Protein 5AOT (pdb70)

Structure (mmCIF, N/CA/C/O backbone):
data_5AOT
#
_entry.id   5AOT
#
_cell.length_a   43.272
_cell.length_b   45.020
_cell.length_c   49.453
_cell.angle_alpha   90.00
_cell.angle_beta   90.00
_cell.angle_gamma   90.00
#
_symmetry.space_group_name_H-M   'P 21 21 21'
#
loop_
_entity.id
_entity.type
_entity.pdbx_description
1 polymer 'Carbohydrate binding module'
2 non-polymer 'CACODYLATE ION'
3 non-polymer GLYCEROL
4 water water
#
loop_
_atom_site.group_PDB
_atom_site.id
_atom_site.type_symbol
_atom_site.label_atom_id
_atom_site.label_alt_id
_atom_site.label_comp_id
_atom_site.label_asym_id
_atom_site.label_entity_id
_atom_site.label_seq_id
_atom_site.pdbx_PDB_ins_code
_atom_site.Cartn_x
_atom_site.Cartn_y
_atom_site.Cartn_z
_atom_site.occupancy
_atom_site.B_iso_or_equiv
_atom_site.auth_seq_id
_atom_site.auth_comp_id
_atom_site.auth_asym_id
_atom_site.auth_atom_id
_atom_site.pdbx_PDB_model_num
ATOM 1 N N . GLU A 1 5 ? 47.050 22.333 32.472 1.00 39.28 410 GLU A N 1
ATOM 2 C CA . GLU A 1 5 ? 45.974 22.446 31.447 1.00 39.64 410 GLU A CA 1
ATOM 3 C C . GLU A 1 5 ? 44.642 22.769 32.134 1.00 29.37 410 GLU A C 1
ATOM 4 O O . GLU A 1 5 ? 44.161 23.893 32.033 1.00 28.14 410 GLU A O 1
ATOM 6 N N . GLU A 1 6 ? 44.075 21.803 32.862 1.00 28.74 411 GLU A N 1
ATOM 7 C CA . GLU A 1 6 ? 42.756 21.988 33.520 1.00 27.69 411 GLU A CA 1
ATOM 8 C C . GLU A 1 6 ? 42.811 23.153 34.490 1.00 23.95 411 GLU A C 1
ATOM 9 O O . GLU A 1 6 ? 41.899 23.953 34.584 1.00 17.13 411 GLU A O 1
ATOM 15 N N . ASP A 1 7 ? 43.906 23.189 35.237 1.00 22.47 412 ASP A N 1
ATOM 16 C CA . ASP A 1 7 ? 44.056 24.122 36.344 1.00 21.20 412 ASP A CA 1
ATOM 17 C C . ASP A 1 7 ? 44.093 25.588 35.924 1.00 19.56 412 ASP A C 1
ATOM 18 O O . ASP A 1 7 ? 43.722 26.409 36.723 1.00 26.88 412 ASP A O 1
ATOM 23 N N . THR A 1 8 ? 44.570 25.936 34.717 1.00 17.42 413 THR A N 1
ATOM 24 C CA . THR A 1 8 ? 44.572 27.364 34.309 1.00 13.99 413 THR A CA 1
ATOM 25 C C . THR A 1 8 ? 43.367 27.709 33.422 1.00 12.56 413 THR A C 1
ATOM 26 O O . THR A 1 8 ? 43.048 28.851 33.238 1.00 21.41 413 THR A O 1
ATOM 30 N N . ALA A 1 9 ? 42.615 26.741 32.951 1.00 12.82 414 ALA A N 1
ATOM 31 C CA . ALA A 1 9 ? 41.477 27.001 32.076 1.00 10.34 414 ALA A CA 1
ATOM 32 C C . ALA A 1 9 ? 40.198 27.055 32.879 1.00 9.94 414 ALA A C 1
ATOM 33 O O . ALA A 1 9 ? 40.100 26.437 33.949 1.00 12.12 414 ALA A O 1
ATOM 35 N N . ILE A 1 10 ? 39.203 27.755 32.360 1.00 8.85 415 ILE A N 1
ATOM 36 C CA . ILE A 1 10 ? 37.862 27.727 32.934 1.00 8.88 415 ILE A CA 1
ATOM 37 C C . ILE A 1 10 ? 37.129 26.598 32.202 1.00 8.95 415 ILE A C 1
ATOM 38 O O . ILE A 1 10 ? 37.142 26.536 30.975 1.00 9.47 415 ILE A O 1
ATOM 43 N N . LEU A 1 11 ? 36.510 25.691 32.958 1.00 8.71 416 LEU A N 1
ATOM 44 C CA . LEU A 1 11 ? 36.091 24.378 32.447 1.00 8.57 416 LEU A CA 1
ATOM 45 C C . LEU A 1 11 ? 34.602 24.191 32.428 1.00 8.58 416 LEU A C 1
ATOM 46 O O . LEU A 1 11 ? 33.915 24.481 33.415 1.00 8.99 416 LEU A O 1
ATOM 51 N N . TYR A 1 12 ? 34.092 23.585 31.348 1.00 8.01 417 TYR A N 1
ATOM 52 C CA . TYR A 1 12 ? 32.691 23.254 31.202 1.00 8.74 417 TYR A CA 1
ATOM 53 C C . TYR A 1 12 ? 32.551 21.877 30.570 1.00 9.45 417 TYR A C 1
ATOM 54 O O . TYR A 1 12 ? 32.523 21.734 29.336 1.00 9.30 417 TYR A O 1
ATOM 63 N N . PRO A 1 13 ? 32.493 20.824 31.385 1.00 10.84 418 PRO A N 1
ATOM 64 C CA . PRO A 1 13 ? 32.287 19.471 30.864 1.00 11.14 418 PRO A CA 1
ATOM 65 C C . PRO A 1 13 ? 31.006 19.341 30.055 1.00 12.33 418 PRO A C 1
ATOM 66 O O . PRO A 1 13 ? 30.018 20.005 30.349 1.00 12.65 418 PRO A O 1
ATOM 70 N N . PHE A 1 14 ? 31.040 18.436 29.074 1.00 12.34 419 PHE A N 1
ATOM 71 C CA . PHE A 1 14 ? 29.872 18.023 28.313 1.00 12.81 419 PHE A CA 1
ATOM 72 C C . PHE A 1 14 ? 30.009 16.536 27.916 1.00 10.82 419 PHE A C 1
ATOM 73 O O . PHE A 1 14 ? 31.078 15.933 27.869 1.00 12.85 419 PHE A O 1
ATOM 81 N N . THR A 1 15 ? 28.821 15.941 27.654 1.00 13.39 420 THR A N 1
ATOM 82 C CA . THR A 1 15 ? 28.752 14.673 26.929 1.00 14.38 420 THR A CA 1
ATOM 83 C C . THR A 1 15 ? 27.897 14.801 25.658 1.00 14.44 420 THR A C 1
ATOM 84 O O . THR A 1 15 ? 27.027 15.646 25.573 1.00 15.54 420 THR A O 1
ATOM 88 N N . ILE A 1 16 ? 28.155 13.964 24.661 1.00 13.79 421 ILE A N 1
ATOM 89 C CA . ILE A 1 16 ? 27.432 14.014 23.402 1.00 15.42 421 ILE A CA 1
ATOM 90 C C . ILE A 1 16 ? 27.238 12.562 22.952 1.00 13.25 421 ILE A C 1
ATOM 91 O O . ILE A 1 16 ? 27.960 11.636 23.387 1.00 15.54 421 ILE A O 1
ATOM 96 N N . SER A 1 17 ? 26.370 12.403 21.953 1.00 15.96 422 SER A N 1
ATOM 97 C CA . SER A 1 17 ? 26.289 11.195 21.112 1.00 17.80 422 SER A CA 1
ATOM 98 C C . SER A 1 17 ? 27.613 10.838 20.530 1.00 16.05 422 SER A C 1
ATOM 99 O O . SER A 1 17 ? 28.334 11.727 20.107 1.00 17.39 422 SER A O 1
ATOM 102 N N . GLY A 1 18 ? 27.922 9.557 20.437 1.00 16.67 423 GLY A N 1
ATOM 103 C CA . GLY A 1 18 ? 29.136 9.110 19.784 1.00 17.86 423 GLY A CA 1
ATOM 104 C C . GLY A 1 18 ? 28.972 9.110 18.279 1.00 19.77 423 GLY A C 1
ATOM 105 O O . GLY A 1 18 ? 29.962 9.042 17.555 1.00 25.82 423 GLY A O 1
ATOM 106 N N . ASN A 1 19 ? 27.736 9.162 17.798 1.00 18.94 424 ASN A N 1
ATOM 107 C CA . ASN A 1 19 ? 27.492 8.923 16.375 1.00 19.47 424 ASN A CA 1
ATOM 108 C C . ASN A 1 19 ? 27.050 10.132 15.560 1.00 17.32 424 ASN A C 1
ATOM 109 O O . ASN A 1 19 ? 27.552 10.374 14.463 1.00 18.26 424 ASN A O 1
ATOM 114 N N . ASP A 1 20 ? 26.122 10.900 16.097 1.00 15.00 425 ASP A N 1
ATOM 115 C CA A ASP A 1 20 ? 25.503 11.974 15.351 0.70 13.66 425 ASP A CA 1
ATOM 116 C CA B ASP A 1 20 ? 25.513 11.975 15.303 0.30 12.08 425 ASP A CA 1
ATOM 117 C C . ASP A 1 20 ? 26.448 13.166 15.209 1.00 12.15 425 ASP A C 1
ATOM 118 O O . ASP A 1 20 ? 26.924 13.672 16.219 1.00 12.35 425 ASP A O 1
ATOM 127 N N . ARG A 1 21 ? 26.701 13.607 13.974 1.00 11.38 426 ARG A N 1
ATOM 128 C CA . ARG A 1 21 ? 27.636 14.697 13.727 1.00 10.32 426 ARG A CA 1
ATOM 129 C C . ARG A 1 21 ? 27.015 15.765 12.808 1.00 9.59 426 ARG A C 1
ATOM 130 O O . ARG A 1 21 ? 27.760 16.505 12.125 1.00 9.68 426 ARG A O 1
ATOM 138 N N . ASN A 1 22 ? 25.707 15.869 12.828 1.00 10.02 427 ASN A N 1
ATOM 139 C CA A ASN A 1 22 ? 25.032 16.918 12.058 0.70 10.42 427 ASN A CA 1
ATOM 140 C CA B ASN A 1 22 ? 24.985 16.886 12.101 0.30 9.43 427 ASN A CA 1
ATOM 141 C C . ASN A 1 22 ? 25.105 18.264 12.758 1.00 9.76 427 ASN A C 1
ATOM 142 O O . ASN A 1 22 ? 25.156 18.363 14.003 1.00 10.69 427 ASN A O 1
ATOM 151 N N . GLY A 1 23 ? 25.067 19.311 11.966 1.00 9.46 428 GLY A N 1
ATOM 152 C CA . GLY A 1 23 ? 24.930 20.658 12.485 1.00 9.36 428 GLY A CA 1
ATOM 153 C C . GLY A 1 23 ? 26.181 21.162 13.183 1.00 9.15 428 GLY A C 1
ATOM 154 O O . GLY A 1 23 ? 27.284 20.729 12.941 1.00 9.24 428 GLY A O 1
ATOM 155 N N . ASN A 1 24 ? 25.944 22.153 14.065 1.00 9.32 429 ASN A N 1
ATOM 156 C CA . ASN A 1 24 ? 26.989 22.849 14.786 1.00 9.40 429 ASN A CA 1
ATOM 157 C C . ASN A 1 24 ? 26.904 22.573 16.291 1.00 8.37 429 ASN A C 1
ATOM 158 O O . ASN A 1 24 ? 25.850 22.258 16.829 1.00 9.76 429 ASN A O 1
ATO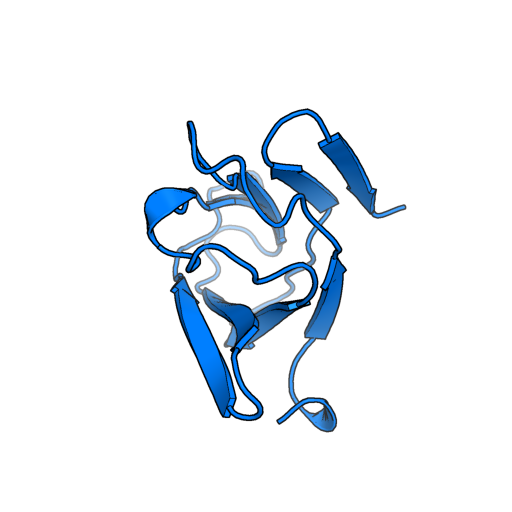M 163 N N . PHE A 1 25 ? 28.051 22.719 16.920 1.00 8.64 430 PHE A N 1
ATOM 164 C CA . PHE A 1 25 ? 28.185 22.870 18.373 1.00 8.55 430 PHE A CA 1
ATOM 165 C C . PHE A 1 25 ? 28.253 24.389 18.594 1.00 8.38 430 PHE A C 1
ATOM 166 O O . PHE A 1 25 ? 29.249 25.012 18.208 1.00 9.28 430 PHE A O 1
ATOM 174 N N . THR A 1 26 ? 27.183 24.967 19.146 1.00 8.32 431 THR A N 1
ATOM 175 C CA . THR A 1 26 ? 27.125 26.396 19.300 1.00 8.30 431 THR A CA 1
ATOM 176 C C . THR A 1 26 ? 27.202 26.742 20.764 1.00 8.08 431 THR A C 1
ATOM 177 O O . THR A 1 26 ? 26.505 26.146 21.576 1.00 9.23 431 THR A O 1
ATOM 181 N N . ILE A 1 27 ? 28.021 27.734 21.097 1.00 7.81 432 ILE A N 1
ATOM 182 C CA . ILE A 1 27 ? 28.320 28.065 22.493 1.00 7.74 432 ILE A CA 1
ATOM 183 C C . ILE A 1 27 ? 28.093 29.554 22.673 1.00 7.65 432 ILE A C 1
ATOM 184 O O . ILE A 1 27 ? 28.568 30.355 21.862 1.00 7.95 432 ILE A O 1
ATOM 189 N N . ASN A 1 28 ? 27.420 29.927 23.766 1.00 7.81 433 ASN A N 1
ATOM 190 C CA . ASN A 1 28 ? 27.218 31.308 24.121 1.00 7.73 433 ASN A CA 1
ATOM 191 C C . ASN A 1 28 ? 28.109 31.691 25.289 1.00 7.52 433 ASN A C 1
ATOM 192 O O . ASN A 1 28 ? 28.042 31.082 26.337 1.00 8.03 433 ASN A O 1
ATOM 197 N N . PHE A 1 29 ? 28.921 32.712 25.073 1.00 8.06 434 PHE A N 1
ATOM 198 C CA . PHE A 1 29 ? 29.769 33.298 26.111 1.00 8.54 434 PHE A CA 1
ATOM 199 C C . PHE A 1 29 ? 29.305 34.716 26.394 1.00 9.18 434 PHE A C 1
ATOM 200 O O . PHE A 1 29 ? 28.855 35.461 25.503 1.00 10.06 434 PHE A O 1
ATOM 208 N N . LYS A 1 30 ? 29.405 35.094 27.662 1.00 8.99 435 LYS A N 1
ATOM 209 C CA . LYS A 1 30 ? 29.081 36.412 28.141 1.00 8.70 435 LYS A CA 1
ATOM 210 C C . LYS A 1 30 ? 30.307 36.977 28.842 1.00 8.75 435 LYS A C 1
ATOM 211 O O . LYS A 1 30 ? 30.890 36.301 29.706 1.00 9.29 435 LYS A O 1
ATOM 217 N N . GLY A 1 31 ? 30.675 38.209 28.531 1.00 8.59 436 GLY A N 1
ATOM 218 C CA . GLY A 1 31 ? 31.859 38.781 29.125 1.00 9.86 436 GLY A CA 1
ATOM 219 C C . GLY A 1 31 ? 31.980 40.265 28.910 1.00 9.70 436 GLY A C 1
ATOM 220 O O . GLY A 1 31 ? 31.022 40.932 28.517 1.00 10.90 436 GLY A O 1
ATOM 221 N N . THR A 1 32 ? 33.155 40.764 29.213 1.00 9.71 437 THR A N 1
ATOM 222 C CA . THR A 1 32 ? 33.379 42.188 29.108 1.00 9.72 437 THR A CA 1
ATOM 223 C C . THR A 1 32 ? 33.160 42.630 27.672 1.00 9.73 437 THR A C 1
ATOM 224 O O . THR A 1 32 ? 33.733 42.027 26.761 1.00 9.45 437 THR A O 1
ATOM 228 N N . PRO A 1 33 ? 32.374 43.691 27.457 1.00 10.81 438 PRO A N 1
ATOM 229 C CA . PRO A 1 33 ? 32.235 44.157 26.087 1.00 10.80 438 PRO A CA 1
ATOM 230 C C . PRO A 1 33 ? 33.565 44.472 25.446 1.00 11.02 438 PRO A C 1
ATOM 231 O O . PRO A 1 33 ? 34.457 45.051 26.046 1.00 11.33 438 PRO A O 1
ATOM 235 N N . ASN A 1 34 ? 33.682 44.031 24.200 1.00 10.62 439 ASN A N 1
ATOM 236 C CA . ASN A 1 34 ? 34.861 44.256 23.376 1.00 11.40 439 ASN A CA 1
ATOM 237 C C . ASN A 1 34 ? 36.098 43.486 23.837 1.00 10.37 439 ASN A C 1
ATOM 238 O O . ASN A 1 34 ? 37.181 43.671 23.315 1.00 11.38 439 ASN A O 1
ATOM 243 N N . SER A 1 35 ? 35.933 42.561 24.777 1.00 9.73 440 SER A N 1
ATOM 244 C CA . SER A 1 35 ? 37.049 41.726 25.172 1.00 9.12 440 SER A CA 1
ATOM 245 C C . SER A 1 35 ? 37.443 40.771 24.064 1.00 8.67 440 SER A C 1
ATOM 246 O O . SER A 1 35 ? 36.629 40.448 23.188 1.00 9.02 440 SER A O 1
ATOM 249 N N . THR A 1 36 ? 38.684 40.290 24.139 1.00 8.19 441 THR A N 1
ATOM 250 C CA . THR A 1 36 ? 39.146 39.266 23.220 1.00 8.29 441 THR A CA 1
ATOM 251 C C . THR A 1 36 ? 39.368 37.985 23.995 1.00 8.08 441 THR A C 1
ATOM 252 O O . THR A 1 36 ? 39.765 38.019 25.170 1.00 8.20 441 THR A O 1
ATOM 256 N N . ASN A 1 37 ? 39.109 36.855 23.355 1.00 7.51 442 ASN A N 1
ATOM 257 C CA . ASN A 1 37 ? 38.963 35.591 24.065 1.00 7.73 442 ASN A CA 1
ATOM 258 C C . ASN A 1 37 ? 39.347 34.427 23.187 1.00 7.82 442 ASN A C 1
ATOM 259 O O . ASN A 1 37 ? 39.159 34.487 21.987 1.00 7.87 442 ASN A O 1
ATOM 264 N N . ASN A 1 38 ? 39.817 33.345 23.786 1.00 7.77 443 ASN A N 1
ATOM 265 C CA . ASN A 1 38 ? 39.979 32.119 23.054 1.00 7.93 443 ASN A CA 1
ATOM 266 C C . ASN A 1 38 ? 39.907 30.937 23.982 1.00 8.14 443 ASN A C 1
ATOM 267 O O . ASN A 1 38 ? 39.900 31.082 25.192 1.00 7.69 443 ASN A O 1
ATOM 272 N N . GLY A 1 39 ? 39.816 29.753 23.394 1.00 7.22 444 GLY A N 1
ATOM 273 C CA . GLY A 1 39 ? 39.693 28.540 24.139 1.00 7.54 444 GLY A CA 1
ATOM 274 C C . GLY A 1 39 ? 39.603 27.360 23.245 1.00 7.60 444 GLY A C 1
ATOM 275 O O . GLY A 1 39 ? 40.044 27.387 22.089 1.00 7.55 444 GLY A O 1
ATOM 276 N N . CYS A 1 40 ? 38.967 26.298 23.718 1.00 7.37 445 CYS A N 1
ATOM 277 C CA . CYS A 1 40 ? 38.780 25.128 22.862 1.00 7.79 445 CYS A CA 1
ATOM 278 C C . CYS A 1 40 ? 37.502 24.396 23.227 1.00 8.08 445 CYS A C 1
ATOM 279 O O . CYS A 1 40 ? 36.837 24.661 24.242 1.00 7.76 445 CYS A O 1
ATOM 282 N N . ILE A 1 41 ? 37.146 23.466 22.357 1.00 8.05 446 ILE A N 1
ATOM 283 C CA . ILE A 1 41 ? 36.315 22.316 22.687 1.00 8.53 446 ILE A CA 1
ATOM 284 C C . ILE A 1 41 ? 37.288 21.149 22.718 1.00 8.97 446 ILE A C 1
ATOM 285 O O . ILE A 1 41 ? 37.881 20.791 21.704 1.00 9.91 446 ILE A O 1
ATOM 290 N N . GLY A 1 42 ? 37.530 20.617 23.903 1.00 9.23 447 GLY A N 1
ATOM 291 C CA . GLY A 1 42 ? 38.455 19.529 24.095 1.00 9.72 447 GLY A CA 1
ATOM 292 C C . GLY A 1 42 ? 37.720 18.253 24.350 1.00 10.63 447 GLY A C 1
ATOM 293 O O . GLY A 1 42 ? 36.612 18.241 24.843 1.00 12.24 447 GLY A O 1
ATOM 294 N N . TYR A 1 43 ? 38.347 17.154 23.971 1.00 11.26 448 TYR A N 1
ATOM 295 C CA . TYR A 1 43 ? 37.677 15.870 24.096 1.00 13.87 448 TYR A CA 1
ATOM 296 C C . TYR A 1 43 ? 38.726 14.784 24.091 1.00 13.38 448 TYR A C 1
ATOM 297 O O . TYR A 1 43 ? 39.815 14.920 23.544 1.00 12.10 448 TYR A O 1
ATOM 306 N N . SER A 1 44 ? 38.359 13.649 24.657 1.00 19.09 449 SER A N 1
ATOM 307 C CA . SER A 1 44 ? 39.232 12.484 24.631 1.00 19.87 449 SER A CA 1
ATOM 308 C C . SER A 1 44 ? 38.847 11.590 23.465 1.00 20.80 449 SER A C 1
ATOM 309 O O . SER A 1 44 ? 37.661 11.317 23.219 1.00 19.59 449 SER A O 1
ATOM 312 N N . TYR A 1 45 ? 39.874 11.165 22.741 1.00 19.55 450 TYR A N 1
ATOM 313 C CA . TYR A 1 45 ? 39.723 10.316 21.563 1.00 19.23 450 TYR A CA 1
ATOM 314 C C . TYR A 1 45 ? 40.850 9.294 21.561 1.00 22.10 450 TYR A C 1
ATOM 315 O O . TYR A 1 45 ? 42.030 9.629 21.390 1.00 23.40 450 TYR A O 1
ATOM 324 N N . ASN A 1 46 ? 40.489 8.041 21.786 1.00 25.20 451 ASN A N 1
ATOM 325 C CA . ASN A 1 46 ? 41.461 6.955 21.871 1.00 30.45 451 ASN A CA 1
ATOM 326 C C . ASN A 1 46 ? 42.644 7.265 22.799 1.00 36.59 451 ASN A C 1
ATOM 327 O O . ASN A 1 46 ? 43.799 6.988 22.454 1.00 38.58 451 ASN A O 1
ATOM 332 N N . GLY A 1 47 ? 42.350 7.857 23.960 1.00 34.61 452 GLY A N 1
ATOM 333 C CA . 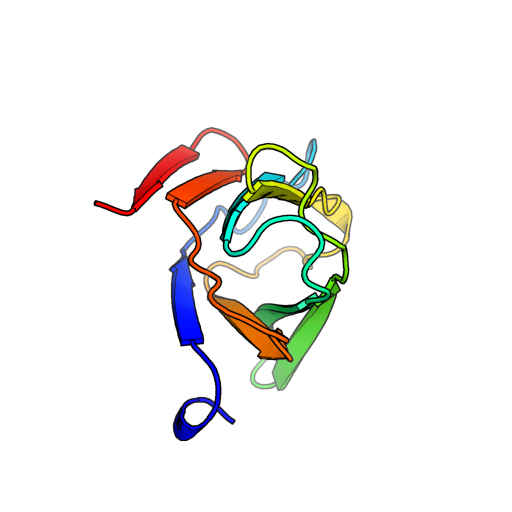GLY A 1 47 ? 43.381 8.214 24.954 1.00 36.83 452 GLY A CA 1
ATOM 334 C C . GLY A 1 47 ? 44.255 9.438 24.648 1.00 31.73 452 GLY A C 1
ATOM 335 O O . GLY A 1 47 ? 45.269 9.712 25.330 1.00 33.96 452 GLY A O 1
ATOM 336 N N . ASP A 1 48 ? 43.871 10.197 23.632 1.00 24.55 453 ASP A N 1
ATOM 337 C CA . ASP A 1 48 ? 44.530 11.456 23.391 1.00 21.90 453 ASP A CA 1
ATOM 338 C C . ASP A 1 48 ? 43.536 12.519 23.716 1.00 16.89 453 ASP A C 1
ATOM 339 O O . ASP A 1 48 ? 42.336 12.402 23.430 1.00 22.05 453 ASP A O 1
ATOM 344 N N . TRP A 1 49 ? 44.061 13.604 24.253 1.00 16.62 454 TRP A N 1
ATOM 345 C CA . TRP A 1 49 ? 43.250 14.781 24.445 1.00 14.26 454 TRP A CA 1
ATOM 346 C C . TRP A 1 49 ? 43.426 15.665 23.231 1.00 13.45 454 TRP A C 1
ATOM 347 O O . TRP A 1 49 ? 44.543 16.117 22.951 1.00 16.75 454 TRP A O 1
ATOM 358 N N . GLU A 1 50 ? 42.336 15.860 22.508 1.00 12.12 455 GLU A N 1
ATOM 359 C CA . GLU A 1 50 ? 42.338 16.640 21.290 1.00 11.49 455 GLU A CA 1
ATOM 360 C C . GLU A 1 50 ? 41.555 17.920 21.541 1.00 10.74 455 GLU A C 1
ATOM 361 O O . GLU A 1 50 ? 40.668 17.959 22.375 1.00 11.46 455 GLU A O 1
ATOM 367 N N . LYS A 1 51 ? 41.924 18.975 20.822 1.00 11.47 456 LYS A N 1
ATOM 368 C CA . LYS A 1 51 ? 41.378 20.317 21.054 1.00 12.15 456 LYS A CA 1
ATOM 369 C C . LYS A 1 51 ? 40.944 20.914 19.714 1.00 11.42 456 LYS A C 1
ATOM 370 O O . LYS A 1 51 ? 41.733 20.890 18.751 1.00 15.71 456 LYS A O 1
ATOM 376 N N . ILE A 1 52 ? 39.739 21.441 19.670 1.00 8.77 457 ILE A N 1
ATOM 377 C CA . ILE A 1 52 ? 39.281 22.289 18.559 1.00 8.67 457 ILE A CA 1
ATOM 378 C C . ILE A 1 52 ? 39.312 23.706 19.074 1.00 8.16 457 ILE A C 1
ATOM 379 O O . ILE A 1 52 ? 38.558 24.044 19.975 1.00 8.56 457 ILE A O 1
ATOM 384 N N . GLU A 1 53 ? 40.18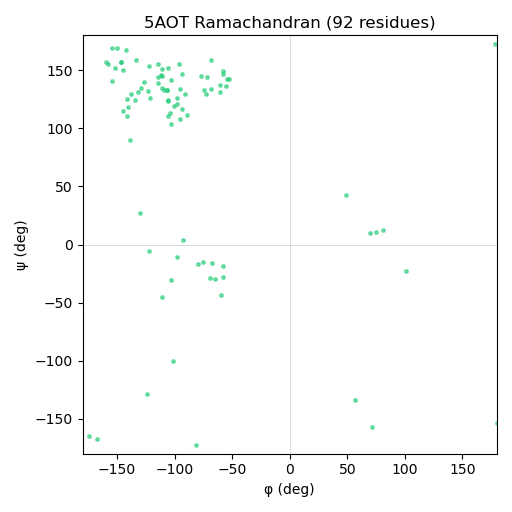9 24.531 18.530 1.00 8.08 458 GLU A N 1
ATOM 385 C CA . GLU A 1 53 ? 40.355 25.888 19.033 1.00 8.37 458 GLU A CA 1
ATOM 386 C C . GLU A 1 53 ? 39.233 26.796 18.554 1.00 8.88 458 GLU A C 1
ATOM 387 O O . GLU A 1 53 ? 38.704 26.640 17.436 1.00 10.85 458 GLU A O 1
ATOM 393 N N . TRP A 1 54 ? 38.837 27.745 19.404 1.00 7.91 459 TRP A N 1
ATOM 394 C CA . TRP A 1 54 ? 37.923 28.801 19.031 1.00 8.39 459 TRP A CA 1
ATOM 395 C C . TRP A 1 54 ? 38.507 30.111 19.541 1.00 8.12 459 TRP A C 1
ATOM 396 O O . TRP A 1 54 ? 39.311 30.144 20.490 1.00 8.06 459 TRP A O 1
ATOM 407 N N . GLU A 1 55 ? 38.075 31.211 18.941 1.00 8.56 460 GLU A N 1
ATOM 408 C CA A GLU A 1 55 ? 38.492 32.538 19.359 0.80 8.49 460 GLU A CA 1
ATOM 409 C CA B GLU A 1 55 ? 38.462 32.550 19.399 0.20 7.62 460 GLU A CA 1
ATOM 410 C C . GLU A 1 55 ? 37.411 33.537 18.965 1.00 9.08 460 GLU A C 1
ATOM 411 O O . GLU A 1 55 ? 36.712 33.323 17.980 1.00 11.00 460 GLU A O 1
ATOM 422 N N . GLY A 1 56 ? 37.295 34.622 19.701 1.00 8.21 461 GLY A N 1
A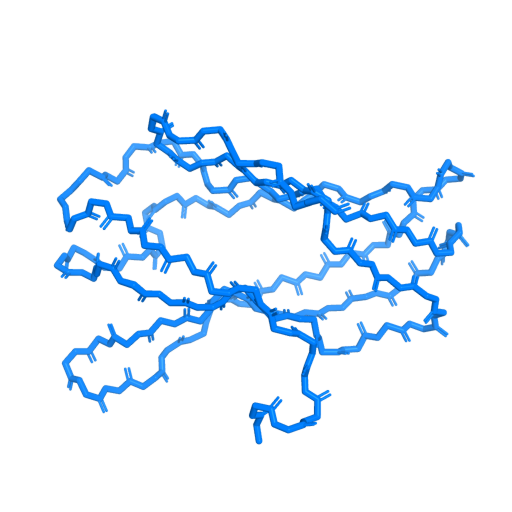TOM 423 C CA . GLY A 1 56 ? 36.428 35.697 19.277 1.00 9.11 461 GLY A CA 1
ATOM 424 C C . GLY A 1 56 ? 36.405 36.816 20.267 1.00 9.12 461 GLY A C 1
ATOM 425 O O . GLY A 1 56 ? 36.968 36.720 21.370 1.00 9.56 461 GLY A O 1
ATOM 426 N N . SER A 1 57 ? 35.757 37.900 19.862 1.00 9.25 462 SER A N 1
ATOM 427 C CA A SER A 1 57 ? 35.584 39.065 20.704 0.70 9.16 462 SER A CA 1
ATOM 428 C CA B SER A 1 57 ? 35.596 39.057 20.717 0.30 9.13 462 SER A CA 1
ATOM 429 C C . SER A 1 57 ? 34.151 39.210 21.131 1.00 9.15 462 SER A C 1
ATOM 430 O O . SER A 1 57 ? 33.245 38.901 20.358 1.00 10.62 462 SER A O 1
ATOM 435 N N . CYS A 1 58 ? 33.942 39.661 22.353 1.00 8.64 463 CYS A N 1
ATOM 436 C CA . CYS A 1 58 ? 32.606 40.004 22.779 1.00 9.09 463 CYS A CA 1
ATOM 437 C C . CYS A 1 58 ? 32.165 41.286 22.081 1.00 9.24 463 CYS A C 1
ATOM 438 O O . CYS A 1 58 ? 32.951 42.212 21.912 1.00 11.15 463 CYS A O 1
ATOM 441 N N . ASP A 1 59 ? 30.886 41.340 21.757 1.00 9.53 464 ASP A N 1
ATOM 442 C CA . ASP A 1 59 ? 30.324 42.523 21.155 1.00 10.25 464 ASP A CA 1
ATOM 443 C C . ASP A 1 59 ? 30.004 43.559 22.219 1.00 11.21 464 ASP A C 1
ATOM 444 O O . ASP A 1 59 ? 30.381 43.421 23.381 1.00 12.23 464 ASP A O 1
ATOM 449 N N . GLY A 1 60 ? 29.342 44.648 21.821 1.00 12.22 465 GLY A N 1
ATOM 450 C CA . GLY A 1 60 ? 29.053 45.730 22.751 1.00 14.93 465 GLY A CA 1
ATOM 451 C C . GLY A 1 60 ? 28.070 45.377 23.848 1.00 15.18 465 GLY A C 1
ATOM 452 O O . GLY A 1 60 ? 28.003 46.094 24.838 1.00 18.67 465 GLY A O 1
ATOM 453 N N . ASN A 1 61 ? 27.336 44.280 23.666 1.00 14.43 466 ASN A N 1
ATOM 454 C CA . ASN A 1 61 ? 26.426 43.735 24.663 1.00 14.94 466 ASN A CA 1
ATOM 455 C C . ASN A 1 61 ? 27.116 42.674 25.531 1.00 13.29 466 ASN A C 1
ATOM 456 O O . ASN A 1 61 ? 26.446 42.077 26.378 1.00 14.94 466 ASN A O 1
ATOM 461 N N . GLY A 1 62 ? 28.425 42.445 25.338 1.00 11.92 467 GLY A N 1
ATOM 462 C CA . GLY A 1 62 ? 29.134 41.426 26.084 1.00 10.58 467 GLY A CA 1
ATOM 463 C C . GLY A 1 62 ? 28.961 40.027 25.559 1.00 9.82 467 GLY A C 1
ATOM 464 O O . GLY A 1 62 ? 29.316 39.080 26.231 1.00 10.28 467 GLY A O 1
ATOM 465 N N . ASN A 1 63 ? 28.409 39.881 24.359 1.00 9.38 468 ASN A N 1
ATOM 466 C CA . ASN A 1 63 ? 28.052 38.567 23.860 1.00 9.03 468 ASN A CA 1
ATOM 467 C C . ASN A 1 63 ? 29.052 38.051 22.835 1.00 8.54 468 ASN A C 1
ATOM 468 O O . ASN A 1 63 ? 29.521 38.804 21.968 1.00 9.46 468 ASN A O 1
ATOM 473 N N . LEU A 1 64 ? 29.317 36.753 22.909 1.00 8.75 469 LEU A N 1
ATOM 474 C CA . LEU A 1 64 ? 30.160 36.065 21.927 1.00 9.19 469 LEU A CA 1
ATOM 475 C C . LEU A 1 64 ? 29.530 34.713 21.663 1.00 9.00 469 LEU A C 1
ATOM 476 O O . LEU A 1 64 ? 29.444 33.901 22.567 1.00 10.26 469 LEU A O 1
ATOM 481 N N . VAL A 1 65 ? 29.127 34.472 20.417 1.00 8.47 470 VAL A N 1
ATOM 482 C CA . VAL A 1 65 ? 28.611 33.179 20.007 1.00 8.26 470 VAL A CA 1
ATOM 483 C C . VAL A 1 65 ? 29.684 32.501 19.165 1.00 8.41 470 VAL A C 1
ATOM 484 O O . VAL A 1 65 ? 30.174 33.059 18.180 1.00 9.95 470 VAL A O 1
ATOM 488 N N . VAL A 1 66 ? 30.064 31.305 19.586 1.00 8.32 471 VAL A N 1
ATOM 489 C CA . VAL A 1 66 ? 31.029 30.446 18.894 1.00 8.45 471 VAL A CA 1
ATOM 490 C C . VAL A 1 66 ? 30.276 29.296 18.239 1.00 8.51 471 VAL A C 1
ATOM 491 O O . VAL A 1 66 ? 29.422 28.661 18.845 1.00 9.98 471 VAL A O 1
ATOM 495 N N . GLU A 1 67 ? 30.601 29.034 16.980 1.00 8.94 472 GLU A N 1
ATOM 496 C CA A GLU A 1 67 ? 29.994 27.979 16.228 0.70 9.92 472 GLU A CA 1
ATOM 497 C CA B GLU A 1 67 ? 29.999 27.913 16.224 0.30 8.70 472 GLU A CA 1
ATOM 498 C C . GLU A 1 67 ? 31.095 27.050 15.684 1.00 9.91 472 GLU A C 1
ATOM 499 O O . GLU A 1 67 ? 31.966 27.500 14.935 1.00 12.52 472 GLU A O 1
ATOM 510 N N . VAL A 1 68 ? 31.083 25.797 16.088 1.00 9.15 473 VAL A N 1
ATOM 511 C CA . VAL A 1 68 ? 32.027 24.818 15.643 1.00 9.92 473 VAL A CA 1
ATOM 512 C C . VAL A 1 68 ? 31.255 23.682 14.989 1.00 9.59 473 VAL A C 1
ATOM 513 O O . VAL A 1 68 ? 30.371 23.114 15.602 1.00 10.27 473 VAL A O 1
ATOM 517 N N . PRO A 1 69 ? 31.579 23.317 13.743 1.00 9.82 474 PRO A N 1
ATOM 518 C CA . PRO A 1 69 ? 30.817 22.224 13.119 1.00 9.90 474 PRO A CA 1
ATOM 519 C C . PRO A 1 69 ? 30.976 20.935 13.939 1.00 8.93 474 PRO A C 1
ATOM 520 O O . PRO A 1 69 ? 32.092 20.612 14.341 1.00 8.96 474 PRO A O 1
ATOM 524 N N . MET A 1 70 ? 29.880 20.209 14.140 1.00 8.51 475 MET A N 1
ATOM 525 C CA . MET A 1 70 ? 29.989 18.924 14.841 1.00 8.89 475 MET A CA 1
ATOM 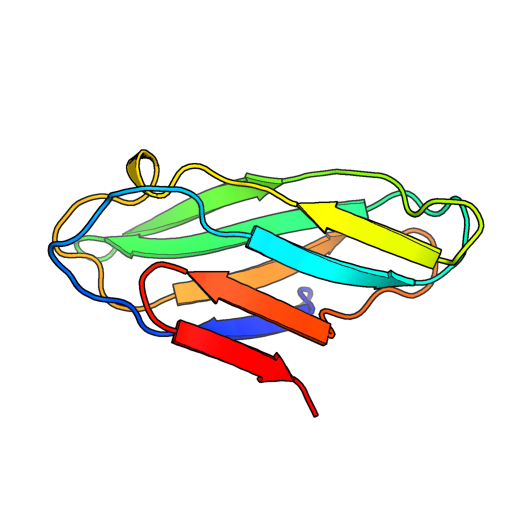526 C C . MET A 1 70 ? 30.943 17.969 14.128 1.00 8.70 475 MET A C 1
ATOM 527 O O . MET A 1 70 ? 31.534 17.098 14.755 1.00 9.12 475 MET A O 1
ATOM 532 N N . SER A 1 71 ? 31.079 18.123 12.812 1.00 8.29 476 SER A N 1
ATOM 533 C CA . SER A 1 71 ? 31.973 17.305 12.008 1.00 8.63 476 SER A CA 1
ATOM 534 C C . SER A 1 71 ? 33.400 17.356 12.451 1.00 8.75 476 SER A C 1
ATOM 535 O O . SER A 1 71 ? 34.194 16.498 12.086 1.00 10.13 476 SER A O 1
ATOM 538 N N . LYS A 1 72 ? 33.795 18.360 13.235 1.00 8.84 477 LYS A N 1
ATOM 539 C CA . LYS A 1 72 ? 35.148 18.413 13.746 1.00 10.00 477 LYS A CA 1
ATOM 540 C C . LYS A 1 72 ? 35.413 17.442 14.876 1.00 9.50 477 LYS A C 1
ATOM 541 O O . LYS A 1 72 ? 36.575 17.194 15.176 1.00 12.16 477 LYS A O 1
ATOM 547 N N . ILE A 1 73 ? 34.354 16.897 15.472 1.00 9.99 478 ILE A N 1
ATOM 548 C CA . ILE A 1 73 ? 34.562 15.931 16.569 1.00 10.68 478 ILE A CA 1
ATOM 549 C C . ILE A 1 73 ? 34.452 14.519 16.001 1.00 11.13 478 ILE A C 1
ATOM 550 O O . ILE A 1 73 ? 33.423 14.186 15.420 1.00 11.53 478 ILE A O 1
ATOM 555 N N . PRO A 1 74 ? 35.494 13.693 16.125 1.00 12.91 479 PRO A N 1
ATOM 556 C CA . PRO A 1 74 ? 35.423 12.339 15.568 1.00 15.03 479 PRO A CA 1
ATOM 557 C C . PRO A 1 74 ? 34.275 11.524 16.118 1.00 15.91 479 PRO A C 1
ATOM 558 O O . PRO A 1 74 ? 33.897 11.647 17.277 1.00 15.15 479 PRO A O 1
ATOM 562 N N . ALA A 1 75 ? 33.732 10.666 15.264 1.00 17.93 480 ALA A N 1
ATOM 563 C CA . ALA A 1 75 ? 32.806 9.671 15.707 1.00 19.19 480 ALA A CA 1
ATOM 564 C C . ALA A 1 75 ? 33.408 8.845 16.836 1.00 19.12 480 ALA A C 1
ATOM 565 O O . ALA A 1 75 ? 34.607 8.530 16.855 1.00 21.93 480 ALA A O 1
ATOM 567 N N . GLY A 1 76 ? 32.548 8.507 17.781 1.00 22.08 481 GLY A N 1
ATOM 568 C CA . GLY A 1 76 ? 32.911 7.641 18.880 1.00 20.46 481 GLY A CA 1
ATOM 569 C C . GLY A 1 76 ? 33.188 8.438 20.139 1.00 18.54 481 GLY A C 1
ATOM 570 O O . GLY A 1 76 ? 33.084 7.905 21.242 1.00 23.19 481 GLY A O 1
ATOM 571 N N . VAL A 1 77 ? 33.517 9.714 19.974 1.00 17.50 482 VAL A N 1
ATOM 572 C CA . VAL A 1 77 ? 33.786 10.591 21.103 1.00 15.30 482 VAL A CA 1
ATOM 573 C C . VAL A 1 77 ? 32.464 10.888 21.783 1.00 14.07 482 VAL A C 1
ATOM 574 O O . VAL A 1 77 ? 31.428 11.248 21.157 1.00 15.79 482 VAL A O 1
ATOM 578 N N . THR A 1 78 ? 32.446 10.699 23.090 1.00 14.72 483 THR A N 1
ATOM 579 C CA . THR A 1 78 ? 31.234 10.959 23.809 1.00 13.92 483 THR A CA 1
ATOM 580 C C . THR A 1 78 ? 31.368 11.974 24.910 1.00 15.34 483 THR A C 1
ATOM 581 O O . THR A 1 78 ? 30.357 12.377 25.455 1.00 15.14 483 THR A O 1
ATOM 585 N N . SER A 1 79 ? 32.541 12.470 25.230 1.00 16.75 484 SER A N 1
ATOM 586 C CA A SER A 1 79 ? 32.649 13.423 26.341 0.80 17.20 484 SER A CA 1
ATOM 587 C CA B SER A 1 79 ? 32.608 13.473 26.273 0.20 15.82 484 SER A CA 1
ATOM 588 C C . SER A 1 79 ? 33.784 14.382 26.062 1.00 13.48 484 SER A C 1
ATOM 589 O O . SER A 1 79 ? 34.714 14.056 25.325 1.00 17.75 484 SER A O 1
ATOM 594 N N . GLY A 1 80 ? 33.716 15.550 26.710 1.00 12.57 485 GLY A N 1
ATOM 595 C CA . GLY A 1 80 ? 34.798 16.501 26.654 1.00 11.74 485 GLY A CA 1
ATOM 596 C C . GLY A 1 80 ? 34.580 17.690 27.563 1.00 10.53 485 GLY A C 1
ATOM 597 O O . GLY A 1 80 ? 33.759 17.652 28.456 1.00 11.17 485 GLY A O 1
ATOM 598 N N . GLU A 1 81 ? 35.355 18.747 27.334 1.00 9.63 486 GLU A N 1
ATOM 599 C CA . GLU A 1 81 ? 35.229 19.992 28.078 1.00 9.48 486 GLU A CA 1
ATOM 600 C C . GLU A 1 81 ? 35.360 21.148 27.121 1.00 8.90 486 GLU A C 1
ATOM 601 O O . GLU A 1 81 ? 36.327 21.235 26.377 1.00 9.59 486 GLU A O 1
ATOM 607 N N . ILE A 1 82 ? 34.407 22.055 27.200 1.00 8.13 487 ILE A N 1
ATOM 608 C CA . ILE A 1 82 ? 34.612 23.390 26.643 1.00 8.32 487 ILE A CA 1
ATOM 609 C C . ILE A 1 82 ? 35.556 24.109 27.608 1.00 8.31 487 ILE A C 1
ATOM 610 O O . ILE A 1 82 ? 35.348 24.042 28.820 1.00 9.27 487 ILE A O 1
ATOM 615 N N . GLN A 1 83 ? 36.591 24.772 27.103 1.00 8.14 488 GLN A N 1
ATOM 616 C CA . GLN A 1 83 ? 37.525 25.507 27.956 1.00 8.06 488 GLN A CA 1
ATOM 617 C C . GLN A 1 83 ? 37.667 26.922 27.497 1.00 7.95 488 GLN A C 1
ATOM 618 O O . GLN A 1 83 ? 37.735 27.183 26.288 1.00 8.06 488 GLN A O 1
ATOM 624 N N . ILE A 1 84 ? 37.732 27.849 28.438 1.00 7.37 489 ILE A N 1
ATOM 625 C CA . ILE A 1 84 ? 38.170 29.215 28.164 1.00 6.92 489 ILE A CA 1
ATOM 626 C C . ILE A 1 84 ? 39.633 29.305 28.562 1.00 7.54 489 ILE A C 1
ATOM 627 O O . ILE A 1 84 ? 40.004 28.956 29.688 1.00 8.11 489 ILE A O 1
ATOM 632 N N . TRP A 1 85 ? 40.467 29.760 27.613 1.00 7.19 490 TRP A N 1
ATOM 633 C CA . TRP A 1 85 ? 41.880 29.968 27.804 1.00 7.52 490 TRP A CA 1
ATOM 634 C C . TRP A 1 85 ? 42.075 31.461 28.008 1.00 8.23 490 TRP A C 1
ATOM 635 O O . TRP A 1 85 ? 41.768 31.965 29.077 1.00 9.99 490 TRP A O 1
ATOM 646 N N . TRP A 1 86 ? 42.485 32.196 27.001 1.00 8.30 491 TRP A N 1
ATOM 647 C CA . TRP A 1 86 ? 42.614 33.648 27.121 1.00 7.94 491 TRP A CA 1
ATOM 648 C C . TRP A 1 86 ? 41.276 34.337 27.263 1.00 7.84 491 TRP A C 1
ATOM 649 O O . TRP A 1 86 ? 40.334 34.093 26.500 1.00 8.05 491 TRP A O 1
ATOM 660 N N . HIS A 1 87 ? 41.203 35.247 28.210 1.00 8.13 492 HIS A N 1
ATOM 661 C CA . HIS A 1 87 ? 40.050 36.145 28.318 1.00 8.14 492 HIS A CA 1
ATOM 662 C C . HIS A 1 87 ? 40.603 37.479 28.801 1.00 8.56 492 HIS A C 1
ATOM 663 O O . HIS A 1 87 ? 41.138 37.574 29.918 1.00 8.99 492 HIS A O 1
ATOM 670 N N . SER A 1 88 ? 40.512 38.494 27.970 1.00 8.41 493 SER A N 1
ATOM 671 C CA .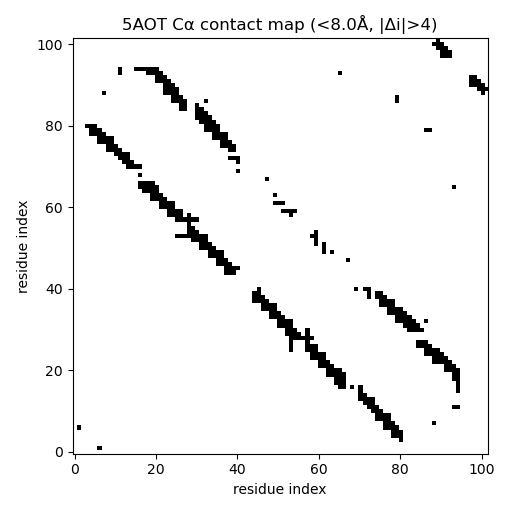 SER A 1 88 ? 41.143 39.763 28.293 1.00 8.92 493 SER A CA 1
ATOM 672 C C . SER A 1 88 ? 40.481 40.495 29.454 1.00 8.88 493 SER A C 1
ATOM 673 O O . SER A 1 88 ? 41.145 41.271 30.145 1.00 10.15 493 SER A O 1
ATOM 676 N N . GLY A 1 89 ? 39.202 40.272 29.618 1.00 9.02 494 GLY A N 1
ATOM 677 C CA . GLY A 1 89 ? 38.439 40.766 30.779 1.00 9.47 494 GLY A CA 1
ATOM 678 C C . GLY A 1 89 ? 37.772 39.585 31.450 1.00 9.19 494 GLY A C 1
ATOM 679 O O . GLY A 1 89 ? 38.444 38.615 31.796 1.00 11.10 494 GLY A O 1
ATOM 680 N N . ASP A 1 90 ? 36.479 39.691 31.672 1.00 9.49 495 ASP A N 1
ATOM 681 C CA . ASP A 1 90 ? 35.698 38.599 32.216 1.00 10.74 495 ASP A CA 1
ATOM 682 C C . ASP A 1 90 ? 35.082 37.805 31.082 1.00 9.19 495 ASP A C 1
ATOM 683 O O . ASP A 1 90 ? 34.717 38.380 30.060 1.00 8.88 495 ASP A O 1
ATOM 688 N N . LEU A 1 91 ? 34.931 36.495 31.261 1.00 8.60 496 LEU A N 1
ATOM 689 C CA . LEU A 1 91 ? 34.183 35.673 30.313 1.00 8.40 496 LEU A CA 1
ATOM 690 C C . LEU A 1 91 ? 33.643 34.458 31.043 1.00 8.39 496 LEU A C 1
ATOM 691 O O . LEU A 1 91 ? 34.344 33.869 31.871 1.00 9.19 496 LEU A O 1
ATOM 696 N N . LYS A 1 92 ? 32.425 34.081 30.695 1.00 8.23 497 LYS A N 1
ATOM 697 C CA . LYS A 1 92 ? 31.852 32.844 31.193 1.00 7.87 497 LYS A CA 1
ATOM 698 C C . LYS A 1 92 ? 30.976 32.235 30.080 1.00 8.27 497 LYS A C 1
ATOM 699 O O . LYS A 1 92 ? 30.424 32.956 29.249 1.00 8.86 497 LYS A O 1
ATOM 705 N N . MET A 1 93 ? 30.872 30.930 30.062 1.00 7.62 498 MET A N 1
ATOM 706 C CA A MET A 1 93 ? 29.900 30.262 29.193 0.80 8.08 498 MET A CA 1
ATOM 707 C CA B MET A 1 93 ? 29.908 30.224 29.196 0.20 7.55 498 MET A CA 1
ATOM 708 C C . MET A 1 93 ? 28.540 30.280 29.853 1.00 8.31 498 MET A C 1
ATOM 709 O O . MET A 1 93 ? 28.421 29.931 31.016 1.00 9.84 498 MET A O 1
ATOM 718 N N . THR A 1 94 ? 27.503 30.686 29.120 1.00 7.64 499 THR A N 1
ATOM 719 C CA . THR A 1 94 ? 26.146 30.639 29.641 1.00 7.81 499 THR A CA 1
ATOM 720 C C . THR A 1 94 ? 25.313 29.480 29.105 1.00 7.96 499 THR A C 1
ATOM 721 O O . THR A 1 94 ? 24.384 29.015 29.788 1.00 8.88 499 THR A O 1
ATOM 725 N N . ASP A 1 95 ? 25.586 29.053 27.891 1.00 7.82 500 ASP A N 1
ATOM 726 C CA . ASP A 1 95 ? 24.732 28.065 27.215 1.00 8.02 500 ASP A CA 1
ATOM 727 C C . ASP A 1 95 ? 25.522 27.375 26.132 1.00 7.86 500 ASP A C 1
ATOM 728 O O . ASP A 1 95 ? 26.463 27.973 25.584 1.00 8.06 500 ASP A O 1
ATOM 733 N N . TYR A 1 96 ? 25.123 26.171 25.766 1.00 8.81 501 TYR A N 1
ATOM 734 C CA . TYR A 1 96 ? 25.563 25.592 24.496 1.00 9.30 501 TYR A CA 1
ATOM 735 C C . TYR A 1 96 ? 24.454 24.734 23.961 1.00 9.57 501 TYR A C 1
ATOM 736 O O . TYR A 1 96 ? 23.573 24.273 24.700 1.00 10.87 501 TYR A O 1
ATOM 745 N N . LYS A 1 97 ? 24.499 24.532 22.652 1.00 9.31 502 LYS A N 1
ATOM 746 C CA . LYS A 1 97 ? 23.563 23.648 21.980 1.00 9.74 502 LYS A CA 1
ATOM 747 C C . LYS A 1 97 ? 24.354 22.780 21.023 1.00 8.90 502 LYS A C 1
ATOM 748 O O . LYS A 1 97 ? 25.104 23.271 20.177 1.00 10.10 502 LYS A O 1
ATOM 754 N N . ALA A 1 98 ? 24.207 21.478 21.186 1.00 8.63 503 ALA A N 1
ATOM 755 C CA . ALA A 1 98 ? 24.886 20.501 20.336 1.00 9.61 503 ALA A CA 1
ATOM 756 C C . ALA A 1 98 ? 23.907 19.376 20.104 1.00 10.27 503 ALA A C 1
ATOM 757 O O . ALA A 1 98 ? 23.348 18.832 21.053 1.00 10.41 503 ALA A O 1
ATOM 759 N N . LEU A 1 99 ? 23.642 19.052 18.846 1.00 10.49 504 LEU A N 1
ATOM 760 C CA . LEU A 1 99 ? 22.717 17.999 18.528 1.00 11.48 504 LEU A CA 1
ATOM 761 C C . LEU A 1 99 ? 21.389 18.350 19.193 1.00 12.22 504 LEU A C 1
ATOM 762 O O . LEU A 1 99 ? 20.930 19.493 19.043 1.00 14.02 504 LEU A O 1
ATOM 767 N N . GLU A 1 100 ? 20.744 17.398 19.874 1.00 13.33 505 GLU A N 1
ATOM 768 C CA A GLU A 1 100 ? 19.464 17.686 20.486 0.80 14.87 505 GLU A CA 1
ATOM 769 C CA B GLU A 1 100 ? 19.464 17.566 20.531 0.20 13.92 505 GLU A CA 1
ATOM 770 C C . GLU A 1 100 ? 19.544 18.249 21.899 1.00 13.47 505 GLU A C 1
ATOM 771 O O . GLU A 1 100 ? 18.512 18.458 22.531 1.00 17.96 505 GLU A O 1
ATOM 782 N N . HIS A 1 101 ? 20.734 18.566 22.374 1.00 11.93 506 HIS A N 1
ATOM 783 C CA . HIS A 1 101 ? 20.860 19.051 23.735 1.00 12.46 506 HIS A CA 1
ATOM 784 C C . HIS A 1 101 ? 21.000 20.567 23.798 1.00 10.39 506 HIS A C 1
ATOM 785 O O . HIS A 1 101 ? 21.957 21.136 23.268 1.00 10.79 506 HIS A O 1
ATOM 792 N N . HIS A 1 102 ? 20.028 21.183 24.473 1.00 9.76 507 HIS A N 1
ATOM 793 C CA . HIS A 1 102 ? 20.016 22.611 24.751 1.00 9.78 507 HIS A CA 1
ATOM 794 C C . HIS A 1 102 ? 20.424 22.786 26.221 1.00 9.88 507 HIS A C 1
ATOM 795 O O . HIS A 1 102 ? 19.609 22.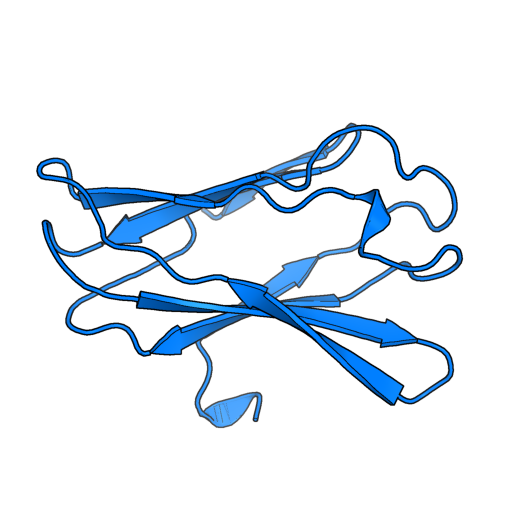538 27.094 1.00 12.58 507 HIS A O 1
ATOM 802 N N . HIS A 1 103 ? 21.648 23.205 26.477 1.00 10.63 508 HIS A N 1
ATOM 803 C CA . HIS A 1 103 ? 22.181 23.304 27.822 1.00 10.81 508 HIS A CA 1
ATOM 804 C C . HIS A 1 103 ? 22.273 24.745 28.263 1.00 10.72 508 HIS A C 1
ATOM 805 O O . HIS A 1 103 ? 22.859 25.571 27.579 1.00 10.52 508 HIS A O 1
ATOM 812 N N . HIS A 1 104 ? 21.803 25.013 29.477 1.00 11.45 509 HIS A N 1
ATOM 813 C CA . HIS A 1 104 ? 22.060 26.259 30.176 1.00 11.39 509 HIS A CA 1
ATOM 814 C C . HIS A 1 104 ? 23.016 25.990 31.345 1.00 12.01 509 HIS A C 1
ATOM 815 O O . HIS A 1 104 ? 22.785 25.062 32.127 1.00 14.31 509 HIS A O 1
ATOM 822 N N . HIS A 1 105 ? 24.046 26.823 31.475 1.00 12.05 510 HIS A N 1
ATOM 823 C CA . HIS A 1 105 ? 24.933 26.855 32.638 1.00 13.24 510 HIS A CA 1
ATOM 824 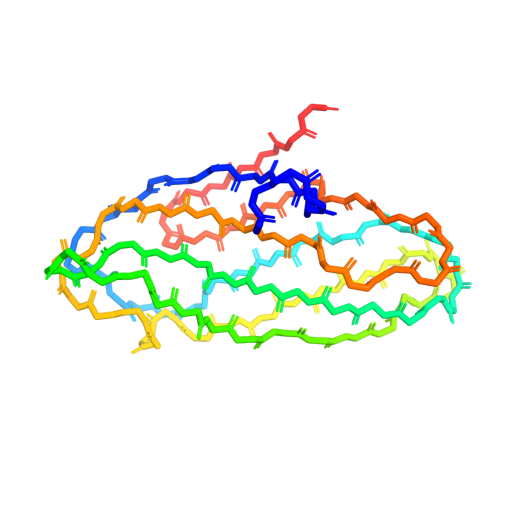C C . HIS A 1 105 ? 24.287 27.854 33.653 1.00 16.46 510 HIS A C 1
ATOM 825 O O . HIS A 1 105 ? 24.249 29.074 33.414 1.00 23.32 510 HIS A O 1
ATOM 832 N N . HIS A 1 106 ? 23.806 27.336 34.765 1.00 20.31 511 HIS A N 1
ATOM 833 C CA . HIS A 1 106 ? 23.240 28.189 35.797 1.00 25.80 511 HIS A CA 1
ATOM 834 C C . HIS A 1 106 ? 24.291 29.185 36.302 1.00 30.10 511 HIS A C 1
ATOM 835 O O . HIS A 1 106 ? 24.016 30.387 36.362 1.00 34.15 511 HIS A O 1
#

Organism: Ruminococcus flavefaciens (NCBI:txid1265)

Radius of gyration: 13.19 Å; Cα contacts (8 Å, |Δi|>4): 267; chains: 1; bounding box: 26×39×24 Å

Nearest PDB structures (foldseek):
  5aos-assembly1_A  TM=1.010E+00  e=8.811E-18  Ruminococcus flavefaciens
  5fu4-assembly2_B  TM=9.720E-01  e=3.572E-15  Ruminococcus flavefaciens
  5fu3-assembly1_A  TM=9.527E-01  e=1.116E-14  Ruminococcus flavefaciens
  6q67-assembly1_A  TM=4.251E-01  e=2.584E-02  Sus scrofa
  6hmv-assembly1_A  TM=4.237E-01  e=3.347E-02  Homo sapiens

Secondary structure (DSSP, 8-state):
-TTTSEEEEEE--SS---SEEEEEEEESTT-EEEEEEEEEETTEEEEEEEEEE--TTSEEEEEEEGGGSPTT--EEEEEEEEESS-EEEEEEEETTEEEE--

InterPro domains:
  IPR055030 Carbohydrate binding module 74 [PF22579] (25-86)

Foldseek 3Di:
DPVQWDKDKDWDALADQAFKKKWKKFWDAFKKWKWFWWFDDPNDIDTHIDIDTQHRRRIDMTIGRSVVDHRRTTMTITIIHDIRGDMDIAWIDDDPDTDGDD

Solvent-accessible surface area: 5706 Å² total; per-residue (Å²): 111,71,144,128,13,63,62,14,97,9,97,22,50,13,128,50,43,89,55,56,0,40,1,44,0,85,14,54,68,110,5,68,4,51,0,0,0,0,8,60,72,131,81,86,94,61,111,18,129,14,144,22,65,3,67,60,110,1,50,16,93,9,117,7,50,0,86,118,2,35,68,53,4,72,50,8,29,0,4,0,86,140,69,61,28,106,12,116,2,22,48,10,84,2,18,146,84,140,57,117,82,209

Sequence (102 aa):
EEDTAILYPFTISGNDDRNNGNFTINFKGTPNSTNNGCIGYSYNGDWEKIEWEEGSSCDGNGNLVVEEVPMSKIPAGVTSSGEIQIWWHSGDLKMMTDYKALEEHHHHHH

B-factor: mean 15.72, std 8.97, range [6.88, 51.7]